Protein AF-A0A350C4X3-F1 (afdb_monomer_lite)

Structure (mmCIF, N/CA/C/O backbone):
data_AF-A0A350C4X3-F1
#
_entry.id   AF-A0A350C4X3-F1
#
loop_
_atom_site.group_PDB
_atom_site.id
_atom_site.type_symbol
_atom_site.label_atom_id
_atom_site.label_alt_id
_atom_site.label_comp_id
_atom_site.label_asym_id
_atom_site.label_entity_id
_atom_site.label_seq_id
_atom_site.pdbx_PDB_ins_code
_atom_site.Cartn_x
_atom_site.Cartn_y
_atom_site.Cartn_z
_atom_site.occupancy
_atom_site.B_iso_or_equiv
_atom_site.auth_seq_id
_atom_site.auth_comp_id
_atom_site.auth_asym_id
_atom_site.auth_atom_id
_atom_site.pdbx_PDB_model_num
ATOM 1 N N . PHE A 1 1 ? 18.314 23.267 -27.165 1.00 42.75 1 PHE A N 1
ATOM 2 C CA . PHE A 1 1 ? 18.113 21.829 -26.906 1.00 42.75 1 PHE A CA 1
ATOM 3 C C . PHE A 1 1 ? 16.961 21.677 -25.933 1.00 42.75 1 PHE A C 1
ATOM 5 O O . PHE A 1 1 ? 17.001 22.300 -24.881 1.00 42.75 1 PHE A O 1
ATOM 12 N N . GLY A 1 2 ? 15.919 20.939 -26.308 1.00 67.44 2 GLY A N 1
ATOM 13 C CA . GLY A 1 2 ? 14.749 20.688 -25.468 1.00 67.44 2 GLY A CA 1
ATOM 14 C C . GLY A 1 2 ? 14.419 19.203 -25.504 1.00 67.44 2 GLY A C 1
ATOM 15 O O . GLY A 1 2 ? 14.567 18.574 -26.550 1.00 67.44 2 GLY A O 1
ATOM 16 N N . LYS A 1 3 ? 14.026 18.638 -24.363 1.00 73.50 3 LYS A N 1
ATOM 17 C CA . LYS A 1 3 ? 13.498 17.273 -24.308 1.00 73.50 3 LYS A CA 1
ATOM 18 C C . LYS A 1 3 ? 12.045 17.312 -24.791 1.00 73.50 3 LYS A C 1
ATOM 20 O O . LYS A 1 3 ? 11.265 18.122 -24.292 1.00 73.50 3 LYS A O 1
ATOM 25 N N . LEU A 1 4 ? 11.699 16.480 -25.774 1.00 76.50 4 LEU A N 1
ATOM 26 C CA . LEU A 1 4 ? 10.313 16.265 -26.192 1.00 76.50 4 LEU A CA 1
ATOM 27 C C . LEU A 1 4 ? 9.717 15.183 -25.290 1.00 76.50 4 LEU A C 1
ATOM 29 O O . LEU A 1 4 ? 10.212 14.061 -25.273 1.00 76.50 4 LEU A O 1
ATOM 33 N N . PHE A 1 5 ? 8.673 15.525 -24.542 1.00 76.81 5 PHE A N 1
ATOM 34 C CA . PHE A 1 5 ? 7.927 14.562 -23.738 1.00 76.81 5 PHE A CA 1
ATOM 35 C C . PHE A 1 5 ? 6.653 14.192 -24.491 1.00 76.81 5 PHE A C 1
ATOM 37 O O . PHE A 1 5 ? 5.763 15.026 -24.658 1.00 76.81 5 PHE A O 1
ATOM 44 N N . GLU A 1 6 ? 6.576 12.953 -24.966 1.00 76.56 6 GLU A N 1
ATOM 45 C CA . GLU A 1 6 ? 5.412 12.431 -25.678 1.00 76.56 6 GLU A CA 1
ATOM 46 C C . GLU A 1 6 ? 4.623 11.496 -24.757 1.00 76.56 6 GLU A C 1
ATOM 48 O O . GLU A 1 6 ? 5.178 10.568 -24.170 1.00 76.56 6 GLU A O 1
ATOM 53 N N . LYS A 1 7 ? 3.313 11.731 -24.625 1.00 78.56 7 LYS A N 1
ATOM 54 C CA . 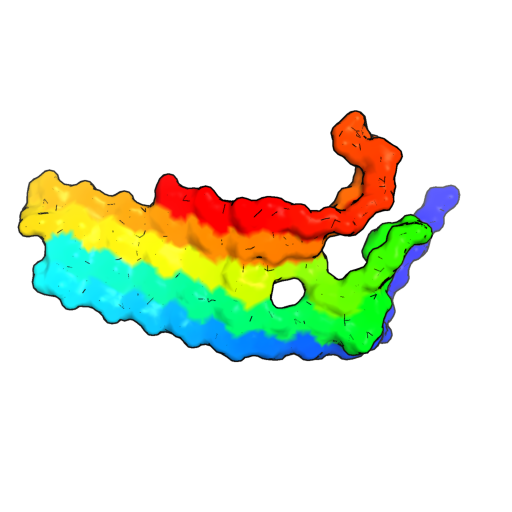LYS A 1 7 ? 2.406 10.818 -23.926 1.00 78.56 7 LYS A CA 1
ATOM 55 C C . LYS A 1 7 ? 1.688 9.968 -24.964 1.00 78.56 7 LYS A C 1
ATOM 57 O O . LYS A 1 7 ? 0.954 10.501 -25.791 1.00 78.56 7 LYS A O 1
ATOM 62 N N . ARG A 1 8 ? 1.882 8.653 -24.905 1.00 77.12 8 ARG A N 1
ATOM 63 C CA . ARG A 1 8 ? 1.245 7.690 -25.809 1.00 77.12 8 ARG A CA 1
ATOM 64 C C . ARG A 1 8 ? 0.361 6.750 -24.998 1.00 77.12 8 ARG A C 1
ATOM 66 O O . ARG A 1 8 ? 0.681 6.442 -23.852 1.00 77.12 8 ARG A O 1
ATOM 73 N N . ASN A 1 9 ? -0.751 6.315 -25.588 1.00 77.06 9 ASN A N 1
ATOM 74 C CA . ASN A 1 9 ? -1.469 5.157 -25.066 1.00 77.06 9 ASN A CA 1
ATOM 75 C C . ASN A 1 9 ? -0.632 3.933 -25.419 1.00 77.06 9 ASN A C 1
ATOM 77 O O . ASN A 1 9 ? -0.446 3.634 -26.598 1.00 77.06 9 ASN A O 1
ATOM 81 N N . ASP A 1 10 ? -0.074 3.313 -24.392 1.00 76.00 10 ASP A N 1
ATOM 82 C CA 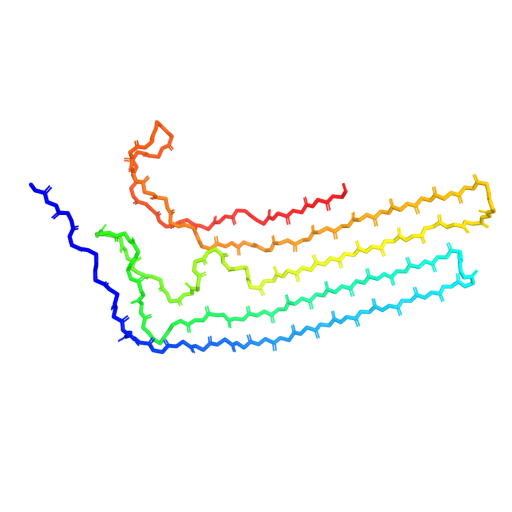. ASP A 1 10 ? 0.793 2.151 -24.511 1.00 76.00 10 ASP A CA 1
ATOM 83 C C . ASP A 1 10 ? 0.022 0.874 -24.119 1.00 76.00 10 ASP A C 1
ATOM 85 O O . ASP A 1 10 ? -1.211 0.848 -24.108 1.00 76.00 10 ASP A O 1
ATOM 89 N N . GLN A 1 11 ? 0.762 -0.190 -23.835 1.00 83.69 11 GLN A N 1
ATOM 90 C CA . GLN A 1 11 ? 0.319 -1.483 -23.331 1.00 83.69 11 GLN A CA 1
ATOM 91 C C . GLN A 1 11 ? -0.736 -1.451 -22.210 1.00 83.69 11 GLN A C 1
ATOM 93 O O . GLN A 1 11 ? -0.838 -0.512 -21.417 1.00 83.69 11 GLN A O 1
ATOM 98 N N . GLY A 1 12 ? -1.482 -2.554 -22.120 1.00 91.88 12 GLY A N 1
ATOM 99 C CA . GLY A 1 12 ? -2.444 -2.803 -21.056 1.00 91.88 12 GLY A CA 1
ATOM 100 C C . GLY A 1 12 ? -1.799 -3.128 -19.706 1.00 91.88 12 GLY A C 1
ATOM 101 O O . GLY A 1 12 ? -0.591 -3.360 -19.576 1.00 91.88 12 GLY A O 1
ATOM 102 N N . ALA A 1 13 ? -2.644 -3.141 -18.680 1.00 94.50 13 ALA A N 1
ATOM 103 C CA . ALA A 1 13 ? -2.296 -3.566 -17.336 1.00 94.50 13 ALA A CA 1
ATOM 104 C C . ALA A 1 13 ? -3.476 -4.279 -16.678 1.00 94.50 13 ALA A C 1
ATOM 106 O O . ALA A 1 13 ? -4.635 -3.931 -16.905 1.00 94.50 13 ALA A O 1
ATOM 107 N N . ASN A 1 14 ? -3.161 -5.240 -15.817 1.00 96.00 14 ASN A N 1
ATOM 108 C CA . ASN A 1 14 ? -4.115 -5.983 -15.015 1.00 96.00 14 ASN A CA 1
ATOM 109 C C . ASN A 1 14 ? -3.905 -5.647 -13.537 1.00 96.00 14 ASN A C 1
ATOM 111 O O . ASN A 1 14 ? -2.800 -5.782 -13.003 1.00 96.00 14 ASN A O 1
ATOM 115 N N . VAL A 1 15 ? -4.979 -5.212 -12.880 1.00 96.69 15 VAL A N 1
ATOM 116 C CA . VAL A 1 15 ? -5.009 -4.939 -11.442 1.00 96.69 15 VAL A CA 1
ATOM 117 C C . VAL A 1 15 ? -6.107 -5.786 -10.824 1.00 96.69 15 VAL A C 1
ATOM 119 O O . VAL A 1 15 ? -7.267 -5.688 -11.216 1.00 96.69 15 VAL A O 1
ATOM 122 N N . GLN A 1 16 ? -5.737 -6.633 -9.871 1.00 97.88 16 GLN A N 1
ATOM 123 C CA . GLN A 1 16 ? -6.660 -7.549 -9.211 1.00 97.88 16 GLN A CA 1
ATOM 124 C C . GLN A 1 16 ? -6.291 -7.709 -7.743 1.00 97.88 16 GLN A C 1
ATOM 126 O O . GLN A 1 16 ? -5.117 -7.656 -7.380 1.00 97.88 16 GLN A O 1
ATOM 131 N N . GLY A 1 17 ? -7.280 -7.929 -6.889 1.00 97.50 17 GLY A N 1
ATOM 132 C CA . GLY A 1 17 ? -7.040 -8.021 -5.461 1.00 97.50 17 GLY A CA 1
ATOM 133 C C . GLY A 1 17 ? -8.299 -8.291 -4.666 1.00 97.50 17 GLY A C 1
ATOM 134 O O . GLY A 1 17 ? -9.370 -8.567 -5.208 1.00 97.50 17 GLY A O 1
ATOM 135 N N . SER A 1 18 ? -8.153 -8.230 -3.354 1.00 98.44 18 SER A N 1
ATOM 136 C CA . SER A 1 18 ? -9.249 -8.352 -2.406 1.00 98.44 18 SER A CA 1
ATOM 137 C C . SER A 1 18 ? -8.983 -7.470 -1.199 1.00 98.44 18 SER A C 1
ATOM 139 O O . SER A 1 18 ? -7.841 -7.315 -0.762 1.00 98.44 18 SER A O 1
ATOM 141 N N . THR A 1 19 ? -10.063 -6.932 -0.647 1.00 98.44 19 THR A N 1
ATOM 142 C CA . THR A 1 19 ? -10.041 -6.105 0.554 1.00 98.44 19 THR A CA 1
ATOM 143 C C . THR A 1 19 ? -10.955 -6.733 1.592 1.00 98.44 19 THR A C 1
ATOM 145 O O . THR A 1 19 ? -12.071 -7.147 1.278 1.00 98.44 19 THR A O 1
ATOM 148 N N . ILE A 1 20 ? -10.466 -6.820 2.824 1.00 98.38 20 ILE A N 1
ATOM 149 C CA . ILE A 1 20 ? -11.234 -7.258 3.986 1.00 98.38 20 ILE A CA 1
ATOM 150 C C . ILE A 1 20 ? -11.304 -6.082 4.947 1.00 98.38 20 ILE A C 1
ATOM 152 O O . ILE A 1 20 ? -10.274 -5.537 5.339 1.00 98.38 20 ILE A O 1
ATOM 156 N N . GLU A 1 21 ? -12.519 -5.722 5.343 1.00 98.38 21 GLU A N 1
ATOM 157 C CA . GLU A 1 21 ? -12.787 -4.662 6.311 1.00 98.38 21 GLU A CA 1
ATOM 158 C C . GLU A 1 21 ? -13.572 -5.237 7.486 1.00 98.38 21 GLU A C 1
ATOM 160 O O . GLU A 1 21 ? -14.509 -6.020 7.311 1.00 98.38 21 GLU A O 1
ATOM 165 N N . LEU A 1 22 ? -13.182 -4.854 8.699 1.00 98.31 22 LEU A N 1
ATOM 166 C CA . LEU A 1 22 ? -13.820 -5.283 9.931 1.00 98.31 22 LEU A CA 1
ATOM 167 C C . LEU A 1 22 ? -14.069 -4.086 10.841 1.00 98.31 22 LEU A C 1
ATOM 169 O O . LEU A 1 22 ? -13.188 -3.269 11.108 1.00 98.31 22 LEU A O 1
ATOM 173 N N . ARG A 1 23 ? -15.291 -4.036 11.370 1.00 98.19 23 ARG A N 1
ATOM 174 C CA . ARG A 1 23 ? -15.709 -3.072 12.379 1.00 98.19 23 ARG A CA 1
ATOM 175 C C . ARG A 1 23 ? -16.382 -3.792 13.533 1.00 98.19 23 ARG A C 1
ATOM 177 O O . ARG A 1 23 ? -17.359 -4.510 13.335 1.00 98.19 23 ARG A O 1
ATOM 184 N N . ALA A 1 24 ? -15.887 -3.559 14.739 1.00 97.88 24 ALA A N 1
ATOM 185 C CA . ALA A 1 24 ? -16.454 -4.093 15.967 1.00 97.88 24 ALA A CA 1
ATO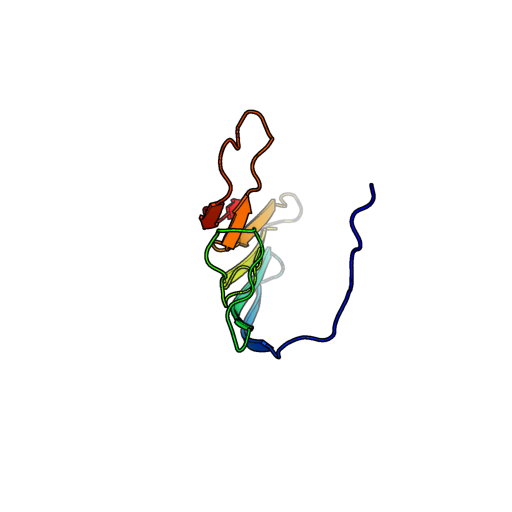M 186 C C . ALA A 1 24 ? -16.637 -2.971 16.991 1.00 97.88 24 ALA A C 1
ATOM 188 O O . ALA A 1 24 ? -15.770 -2.116 17.157 1.00 97.88 24 ALA A O 1
ATOM 189 N N . ASN A 1 25 ? -17.766 -2.982 17.696 1.00 97.62 25 ASN A N 1
ATOM 190 C CA . ASN A 1 25 ? -18.035 -2.072 18.804 1.00 97.62 25 ASN A CA 1
ATOM 191 C C . ASN A 1 25 ? -18.565 -2.876 19.991 1.00 97.62 25 ASN A C 1
ATOM 193 O O . ASN A 1 25 ? -19.531 -3.625 19.853 1.00 97.62 25 ASN A O 1
ATOM 197 N N . TYR A 1 26 ? -17.936 -2.713 21.150 1.00 96.06 26 TYR A N 1
ATOM 198 C CA . TYR A 1 26 ? -18.347 -3.344 22.395 1.00 96.06 26 TYR A CA 1
ATOM 199 C C . TYR A 1 26 ? -18.751 -2.281 23.413 1.00 96.06 26 TYR A C 1
ATOM 201 O O . TYR A 1 26 ? -17.912 -1.513 23.894 1.00 96.06 26 TYR A O 1
ATOM 209 N N . ASP A 1 27 ? -20.051 -2.243 23.728 1.00 93.81 27 ASP A N 1
ATOM 210 C CA . ASP A 1 27 ? -20.664 -1.384 24.755 1.00 93.81 27 ASP A CA 1
ATOM 211 C C . ASP A 1 27 ? -20.278 0.105 24.637 1.00 93.81 27 ASP A C 1
ATOM 213 O O . ASP A 1 27 ? -20.225 0.835 25.624 1.00 93.81 27 ASP A O 1
ATOM 217 N N . ARG A 1 28 ? -19.917 0.561 23.424 1.00 90.38 28 ARG A N 1
ATOM 218 C CA . ARG A 1 28 ? -19.334 1.891 23.151 1.00 90.38 28 ARG A CA 1
ATOM 219 C C . ARG A 1 28 ? -18.057 2.213 23.945 1.00 90.38 28 ARG A C 1
ATOM 221 O O . ARG A 1 28 ? -17.568 3.338 23.881 1.00 90.38 28 ARG A O 1
ATOM 228 N N . LYS A 1 29 ? -17.503 1.236 24.662 1.00 95.38 29 LYS A N 1
ATOM 229 C CA . LYS A 1 29 ? -16.257 1.345 25.425 1.00 95.38 29 LYS A CA 1
ATOM 230 C C . LYS A 1 29 ? -15.055 0.966 24.584 1.00 95.38 29 LYS A C 1
ATOM 232 O O . LYS A 1 29 ? -13.981 1.508 24.798 1.00 95.38 29 LYS A O 1
ATOM 237 N N . ILE A 1 30 ? -15.222 0.038 23.649 1.00 96.94 30 ILE A N 1
ATOM 238 C CA . ILE A 1 30 ? -14.156 -0.407 22.753 1.00 96.94 30 ILE A CA 1
ATOM 239 C C . ILE A 1 30 ? -14.698 -0.370 21.335 1.00 96.94 30 ILE A C 1
ATOM 241 O O . ILE A 1 30 ? -15.770 -0.914 21.073 1.00 96.94 30 ILE A O 1
ATOM 245 N N . GLN A 1 31 ? -13.969 0.262 20.426 1.00 97.88 31 GLN A N 1
ATOM 246 C CA . GLN A 1 31 ? -14.285 0.248 19.006 1.00 97.88 31 GLN A CA 1
ATOM 247 C C . GLN A 1 31 ? -13.024 -0.058 18.218 1.00 97.88 31 GLN A C 1
ATOM 249 O O . GLN A 1 31 ? -12.011 0.608 18.402 1.00 97.88 31 GLN A O 1
ATOM 254 N N . LEU A 1 32 ? -13.106 -1.076 17.372 1.00 98.12 32 LEU A N 1
ATOM 255 C CA . LEU A 1 32 ? -12.054 -1.482 16.457 1.00 98.12 32 LEU A CA 1
ATOM 256 C C . LEU A 1 32 ? -12.562 -1.290 15.031 1.00 98.12 32 LEU A C 1
ATOM 258 O O . LEU A 1 32 ? -13.624 -1.803 14.676 1.00 98.12 32 LEU A O 1
ATOM 262 N N . GLU A 1 33 ? -11.789 -0.581 14.226 1.00 98.38 33 GLU A N 1
ATOM 263 C CA . GLU A 1 33 ? -11.976 -0.453 12.784 1.00 98.38 33 GLU A CA 1
ATOM 264 C C . GLU A 1 33 ? -10.673 -0.847 12.112 1.00 98.38 33 GLU A C 1
ATOM 266 O O . GLU A 1 33 ? -9.621 -0.329 12.461 1.00 98.38 33 GLU A O 1
ATOM 271 N N . THR A 1 34 ? -10.707 -1.795 11.188 1.00 98.31 34 THR A N 1
ATOM 272 C CA . THR A 1 34 ? -9.500 -2.256 10.509 1.00 98.31 34 THR A CA 1
ATOM 273 C C . THR A 1 34 ? -9.816 -2.673 9.087 1.00 98.31 34 THR A C 1
ATOM 275 O O . THR A 1 34 ? -10.907 -3.167 8.801 1.00 98.31 34 THR A O 1
ATOM 278 N N . GLY A 1 35 ? -8.859 -2.455 8.196 1.00 98.56 35 GLY A N 1
ATOM 279 C CA . GLY A 1 35 ? -8.945 -2.848 6.801 1.00 98.56 35 GLY A CA 1
ATOM 280 C C . GLY A 1 35 ? -7.602 -3.368 6.318 1.00 98.56 35 GLY A C 1
ATOM 281 O O . GLY A 1 35 ? -6.558 -2.824 6.676 1.00 98.56 35 GLY A O 1
ATOM 282 N N . LEU A 1 36 ? -7.631 -4.412 5.497 1.00 98.44 36 LEU A N 1
ATOM 283 C CA . LEU A 1 36 ? -6.462 -4.975 4.835 1.00 98.44 36 LEU A CA 1
ATOM 284 C C . LEU A 1 36 ? -6.788 -5.207 3.364 1.00 98.44 36 LEU A C 1
ATOM 286 O O . LEU A 1 36 ? -7.770 -5.870 3.036 1.00 98.44 36 LEU A O 1
ATOM 290 N N . THR A 1 37 ? -5.936 -4.697 2.486 1.00 98.62 37 THR A N 1
ATOM 291 C CA . THR A 1 37 ? -6.000 -4.939 1.047 1.00 98.62 37 THR A CA 1
ATOM 292 C C . THR A 1 37 ? -4.778 -5.719 0.603 1.00 98.62 37 THR A C 1
ATOM 294 O O . THR A 1 37 ? -3.649 -5.383 0.963 1.00 98.62 37 THR A O 1
ATOM 297 N N . ILE A 1 38 ? -5.016 -6.748 -0.206 1.00 98.31 38 ILE A N 1
ATOM 298 C CA . ILE A 1 38 ? -3.990 -7.490 -0.933 1.00 98.31 38 ILE A CA 1
ATOM 299 C C . ILE A 1 38 ? -4.308 -7.342 -2.419 1.00 98.31 38 ILE A C 1
ATOM 301 O O . ILE A 1 38 ? -5.377 -7.749 -2.873 1.00 98.31 38 ILE A O 1
ATOM 305 N N . GLN A 1 39 ? -3.391 -6.750 -3.174 1.00 97.75 39 GLN A N 1
ATOM 306 C CA . GLN A 1 39 ? -3.556 -6.416 -4.584 1.00 97.75 39 GLN A CA 1
ATOM 307 C C . GLN A 1 39 ? -2.300 -6.790 -5.376 1.00 97.75 39 GLN A C 1
ATOM 309 O O . GLN A 1 39 ? -1.181 -6.704 -4.885 1.00 97.75 39 GLN A O 1
ATOM 314 N N . SER A 1 40 ? -2.487 -7.185 -6.630 1.00 96.69 40 SER A N 1
ATOM 315 C CA . SER A 1 40 ? -1.437 -7.327 -7.632 1.00 96.69 40 SER A CA 1
ATOM 316 C C . SER A 1 40 ? -1.737 -6.370 -8.781 1.00 96.69 40 SER A C 1
ATOM 318 O O . SER A 1 40 ? -2.845 -6.383 -9.318 1.00 96.69 40 SER A O 1
ATOM 320 N N . SER A 1 41 ? -0.761 -5.532 -9.135 1.00 96.38 41 SER A N 1
ATOM 321 C CA . SER A 1 41 ? -0.881 -4.525 -10.197 1.00 96.38 41 SER A CA 1
ATOM 322 C C . SER A 1 41 ? 0.270 -4.695 -11.179 1.00 96.38 41 SER A C 1
ATOM 324 O O . SER A 1 41 ? 1.425 -4.464 -10.812 1.00 96.38 41 SER A O 1
ATOM 326 N N . ARG A 1 42 ? -0.026 -5.135 -12.406 1.00 96.38 42 ARG A N 1
ATOM 327 C CA . ARG A 1 42 ? 1.000 -5.562 -13.360 1.00 96.38 42 ARG A CA 1
ATOM 328 C C . ARG A 1 42 ? 0.689 -5.150 -14.797 1.00 96.38 42 ARG A C 1
ATOM 330 O O . ARG A 1 42 ? -0.410 -5.383 -15.286 1.00 96.38 42 ARG A O 1
ATOM 337 N N . PHE A 1 43 ? 1.688 -4.617 -15.491 1.00 95.62 43 PHE A N 1
ATOM 338 C CA . PHE A 1 43 ? 1.666 -4.367 -16.932 1.00 95.62 43 PHE A CA 1
ATOM 339 C C . PHE A 1 43 ? 1.809 -5.661 -17.745 1.00 95.62 43 PHE A C 1
ATOM 341 O O . PHE A 1 43 ? 2.458 -6.635 -17.327 1.00 95.62 43 PHE A O 1
ATOM 348 N N . ASP A 1 44 ? 1.226 -5.679 -18.941 1.00 94.38 44 ASP A N 1
ATOM 349 C CA . ASP A 1 44 ? 1.295 -6.841 -19.831 1.00 94.38 44 ASP A CA 1
ATOM 350 C C . ASP A 1 44 ? 2.741 -7.145 -20.266 1.00 94.38 44 ASP A C 1
ATOM 352 O O . ASP A 1 44 ? 3.144 -8.309 -20.275 1.00 94.38 44 ASP A O 1
ATOM 356 N N . ASN A 1 45 ? 3.563 -6.116 -20.486 1.00 93.62 45 ASN A N 1
ATOM 357 C CA . ASN A 1 45 ? 5.002 -6.205 -20.744 1.00 93.62 45 ASN A CA 1
ATOM 358 C C . ASN A 1 45 ? 5.803 -5.361 -19.735 1.00 93.62 45 ASN A C 1
ATOM 360 O O . ASN A 1 45 ? 5.252 -4.679 -18.873 1.00 93.62 45 ASN A O 1
ATOM 364 N N . LYS A 1 46 ? 7.138 -5.459 -19.785 1.00 93.31 46 LYS A N 1
ATOM 365 C CA . LYS A 1 46 ? 8.023 -4.651 -18.931 1.00 93.31 46 LYS A CA 1
ATOM 366 C C . LYS A 1 46 ? 7.938 -3.181 -19.347 1.00 93.31 46 LYS A C 1
ATOM 368 O O . LYS A 1 46 ? 8.032 -2.876 -20.533 1.00 93.31 46 LYS A O 1
ATOM 373 N N . VAL A 1 47 ? 7.803 -2.289 -18.370 1.00 92.00 47 VAL A N 1
ATOM 374 C CA . VAL A 1 47 ? 7.895 -0.838 -18.553 1.00 92.00 47 VAL A CA 1
ATOM 375 C C . VAL A 1 47 ? 9.274 -0.387 -18.093 1.00 92.00 47 VAL A C 1
ATOM 377 O O . VAL A 1 47 ? 9.684 -0.659 -16.962 1.00 92.00 47 VAL A O 1
ATOM 380 N N . GLN A 1 48 ? 10.000 0.291 -18.976 1.00 91.62 48 GLN A N 1
ATOM 381 C CA . GLN A 1 48 ? 11.292 0.882 -18.655 1.00 91.62 48 GLN A CA 1
ATOM 382 C C . GLN A 1 48 ? 11.087 2.292 -18.095 1.00 91.62 48 GLN A C 1
ATOM 384 O O . GLN A 1 48 ? 10.480 3.140 -18.745 1.00 91.62 48 GLN A O 1
ATOM 389 N N . TYR A 1 49 ? 11.573 2.524 -16.874 1.00 88.88 49 TYR A N 1
ATOM 390 C CA . TYR A 1 49 ? 11.463 3.818 -16.188 1.00 88.88 49 TYR A CA 1
ATOM 391 C C . TYR A 1 49 ? 12.772 4.608 -16.181 1.00 88.88 49 TYR A C 1
ATOM 393 O O . TYR A 1 49 ? 12.728 5.830 -16.056 1.00 88.88 49 TYR A O 1
ATOM 401 N N . ILE A 1 50 ? 13.911 3.921 -16.299 1.00 90.56 50 ILE A N 1
ATOM 402 C CA . ILE A 1 50 ? 15.240 4.523 -16.364 1.00 90.56 50 ILE A CA 1
ATOM 403 C C . ILE A 1 50 ? 15.975 3.923 -17.564 1.00 90.56 50 ILE A C 1
ATOM 405 O O . ILE A 1 50 ? 15.902 2.709 -17.790 1.00 90.56 50 ILE A O 1
ATOM 409 N N . ASP A 1 51 ? 16.641 4.772 -18.345 1.00 85.88 51 ASP A N 1
ATOM 410 C CA . ASP A 1 51 ? 17.460 4.332 -19.474 1.00 85.88 51 ASP A CA 1
ATOM 411 C C . ASP A 1 51 ? 18.544 3.365 -18.972 1.00 85.88 51 ASP A C 1
ATOM 413 O O . ASP A 1 51 ? 19.058 3.515 -17.869 1.00 85.88 51 ASP A O 1
ATOM 417 N N . GLU A 1 52 ? 18.845 2.330 -19.758 1.00 87.38 52 GLU A N 1
ATOM 418 C CA . GLU A 1 52 ? 19.847 1.289 -19.444 1.00 87.38 52 GLU A CA 1
ATOM 419 C C . GLU A 1 52 ? 19.566 0.406 -18.206 1.00 87.38 52 GLU A C 1
ATOM 421 O O . GLU A 1 52 ? 20.261 -0.588 -18.000 1.00 87.38 52 GLU A O 1
ATOM 426 N N . VAL A 1 53 ? 18.503 0.673 -17.438 1.00 90.38 53 VAL A N 1
ATOM 427 C CA . VAL A 1 53 ? 18.027 -0.199 -16.350 1.00 90.38 53 VAL A CA 1
ATOM 428 C C . VAL A 1 53 ? 16.893 -1.098 -16.844 1.00 90.38 53 VAL A C 1
ATOM 430 O O . VAL A 1 53 ? 15.998 -0.665 -17.575 1.00 90.38 53 VAL A O 1
ATOM 433 N N . GLU A 1 54 ? 16.908 -2.369 -16.434 1.00 92.12 54 GLU A N 1
ATOM 434 C CA . GLU A 1 54 ? 15.872 -3.331 -16.808 1.00 92.12 54 GLU A CA 1
ATOM 435 C C . GLU A 1 54 ? 14.481 -2.878 -16.334 1.00 92.12 54 GLU A C 1
ATOM 437 O O . GLU A 1 54 ? 14.267 -2.538 -15.171 1.00 92.12 54 GLU A O 1
ATOM 442 N N . GLY A 1 55 ? 13.512 -2.890 -17.252 1.00 92.62 55 GLY A N 1
ATOM 443 C CA . GLY A 1 55 ? 12.135 -2.520 -16.947 1.00 92.62 55 GLY A CA 1
ATOM 444 C C . GLY A 1 55 ? 11.423 -3.517 -16.029 1.00 92.62 55 GLY A C 1
ATOM 445 O O . GLY A 1 55 ? 11.718 -4.714 -16.007 1.00 92.62 55 GLY A O 1
ATOM 446 N N . VAL A 1 56 ? 10.403 -3.033 -15.325 1.00 95.06 56 VAL A N 1
ATOM 447 C CA . VAL A 1 56 ? 9.591 -3.830 -14.396 1.00 95.06 56 VAL A CA 1
ATOM 448 C C . VAL A 1 56 ? 8.169 -3.987 -14.914 1.00 95.06 56 VAL A C 1
ATOM 450 O O . VAL A 1 56 ? 7.654 -3.136 -15.635 1.00 95.06 56 VAL A O 1
ATOM 453 N N . ARG A 1 57 ? 7.528 -5.108 -14.573 1.00 95.31 57 ARG A N 1
ATOM 454 C CA . ARG A 1 57 ? 6.104 -5.316 -14.881 1.00 95.31 57 ARG A CA 1
ATOM 455 C C . ARG A 1 57 ? 5.197 -4.852 -13.753 1.00 95.31 57 ARG A C 1
ATOM 457 O O . ARG A 1 57 ? 4.062 -4.478 -14.020 1.00 95.31 57 ARG A O 1
ATOM 464 N N . ASP A 1 58 ? 5.656 -4.932 -12.511 1.00 95.69 58 ASP A N 1
ATOM 465 C CA . ASP A 1 58 ? 4.854 -4.504 -11.371 1.00 95.69 58 ASP A CA 1
ATOM 466 C C . ASP A 1 58 ? 4.827 -2.973 -11.297 1.00 95.69 58 ASP A C 1
ATOM 468 O O . ASP A 1 58 ? 5.765 -2.289 -11.719 1.00 95.69 58 ASP A O 1
ATOM 472 N N . PHE A 1 59 ? 3.728 -2.427 -10.788 1.00 95.31 59 PHE A N 1
ATOM 473 C CA . PHE A 1 59 ? 3.566 -0.983 -10.694 1.00 95.31 59 PHE A CA 1
ATOM 474 C C . PHE A 1 59 ? 4.571 -0.396 -9.701 1.00 95.31 59 PHE A C 1
ATOM 476 O O . PHE A 1 59 ? 4.677 -0.833 -8.553 1.00 95.31 59 PHE A O 1
ATOM 483 N N . ILE A 1 60 ? 5.283 0.645 -10.128 1.00 95.88 60 ILE A N 1
ATOM 484 C CA . ILE A 1 60 ? 6.165 1.392 -9.233 1.00 95.88 60 ILE A CA 1
ATOM 485 C C . ILE A 1 60 ? 5.347 2.137 -8.172 1.00 95.88 60 ILE A C 1
ATOM 487 O O . ILE A 1 60 ? 4.213 2.556 -8.417 1.00 95.88 60 ILE A O 1
ATOM 491 N N . LYS A 1 61 ? 5.933 2.320 -6.985 1.00 95.31 61 LYS A N 1
ATOM 492 C CA . LYS A 1 61 ? 5.356 3.066 -5.853 1.00 95.31 61 LYS A CA 1
ATOM 493 C C . LYS A 1 61 ? 3.943 2.600 -5.466 1.00 95.31 61 LYS A C 1
ATOM 495 O O . LYS A 1 61 ? 3.146 3.391 -4.973 1.00 95.31 61 LYS A O 1
ATOM 500 N N . THR A 1 62 ? 3.639 1.325 -5.711 1.00 96.44 62 THR A N 1
ATOM 501 C CA . THR A 1 62 ? 2.348 0.703 -5.404 1.00 96.44 62 THR A CA 1
ATOM 502 C C . THR A 1 62 ? 2.596 -0.550 -4.564 1.00 96.44 62 THR A C 1
ATOM 504 O O . THR A 1 62 ? 3.250 -1.474 -5.049 1.00 96.44 62 THR A O 1
ATOM 507 N N . PRO A 1 63 ? 2.138 -0.599 -3.302 1.00 97.12 63 PRO A N 1
ATOM 508 C CA . PRO A 1 63 ? 2.335 -1.761 -2.449 1.00 97.12 63 PRO A CA 1
ATOM 509 C C . PRO A 1 63 ? 1.332 -2.858 -2.816 1.00 97.12 63 PRO A C 1
ATOM 511 O O . PRO A 1 63 ? 0.165 -2.584 -3.091 1.00 97.12 63 PRO A O 1
ATOM 514 N N . ASN A 1 64 ? 1.761 -4.116 -2.745 1.00 97.50 64 ASN A N 1
ATOM 515 C CA . ASN A 1 64 ? 0.847 -5.248 -2.935 1.00 97.50 64 ASN A CA 1
ATOM 516 C C . ASN A 1 64 ? -0.008 -5.533 -1.692 1.00 97.50 64 ASN A C 1
ATOM 518 O O . ASN A 1 64 ? -1.013 -6.231 -1.781 1.00 97.50 64 ASN A O 1
ATOM 522 N N . VAL A 1 65 ? 0.399 -5.033 -0.522 1.00 98.00 65 VAL A N 1
ATOM 523 C CA . VAL A 1 65 ? -0.315 -5.222 0.744 1.00 98.00 65 VAL A CA 1
ATOM 524 C C . VAL A 1 65 ? -0.314 -3.909 1.504 1.00 98.00 65 VAL A C 1
ATOM 526 O O . VAL A 1 65 ? 0.745 -3.321 1.709 1.00 98.00 65 VAL A O 1
ATOM 529 N N . TYR A 1 66 ? -1.481 -3.451 1.929 1.00 98.06 66 TYR A N 1
ATOM 530 C CA . TYR A 1 66 ? -1.607 -2.263 2.765 1.00 98.06 66 TYR A CA 1
ATOM 531 C C . TYR A 1 66 ? -2.862 -2.348 3.622 1.00 98.06 66 TYR A C 1
ATOM 533 O O . TYR A 1 66 ? -3.831 -3.023 3.270 1.00 98.06 66 TYR A O 1
ATOM 541 N N . GLY A 1 67 ? -2.848 -1.675 4.762 1.00 98.25 67 GLY A N 1
ATOM 542 C CA . GLY A 1 67 ? -3.957 -1.729 5.693 1.00 98.25 67 GLY A CA 1
ATOM 543 C C . GLY A 1 67 ? -3.829 -0.741 6.834 1.00 98.25 67 GLY A C 1
ATOM 544 O O . GLY A 1 67 ? -2.831 -0.033 6.976 1.00 98.25 67 GLY A O 1
ATOM 545 N N . PHE A 1 68 ? -4.868 -0.709 7.651 1.00 98.44 68 PHE A N 1
ATOM 546 C CA . PHE A 1 68 ? -4.944 0.155 8.814 1.00 98.44 68 PHE A CA 1
ATOM 547 C C . PHE A 1 68 ? -5.694 -0.530 9.955 1.00 98.44 68 PHE A C 1
ATOM 549 O O . PHE A 1 68 ? -6.489 -1.451 9.742 1.00 98.44 68 PHE A O 1
ATOM 556 N N . ALA A 1 69 ? -5.475 -0.046 11.171 1.00 98.19 69 ALA A N 1
ATOM 557 C CA . ALA A 1 69 ? -6.305 -0.342 12.324 1.00 98.19 69 ALA A CA 1
ATOM 558 C C . ALA A 1 69 ? -6.477 0.915 13.184 1.00 98.19 69 ALA A C 1
ATOM 560 O O . ALA A 1 69 ? -5.536 1.662 13.413 1.00 98.19 69 ALA A O 1
ATOM 561 N N . ASN A 1 70 ? -7.684 1.140 13.679 1.00 98.19 70 ASN A N 1
ATOM 562 C CA . ASN A 1 70 ? -8.015 2.163 14.654 1.00 98.19 70 ASN A CA 1
ATOM 563 C C . ASN A 1 70 ? -8.680 1.477 15.844 1.00 98.19 70 ASN A C 1
ATOM 565 O O . ASN A 1 70 ? -9.694 0.793 15.691 1.00 98.19 70 ASN A O 1
ATOM 569 N N . LEU A 1 71 ? -8.103 1.666 17.026 1.00 97.88 71 LEU A N 1
ATOM 570 C CA . LEU A 1 71 ? -8.657 1.205 18.286 1.00 97.88 71 LEU A CA 1
ATOM 571 C C . LEU A 1 71 ? -9.010 2.415 19.145 1.00 97.88 71 LEU A C 1
ATOM 573 O O . LEU A 1 71 ? -8.141 3.158 19.593 1.00 97.88 71 LEU A O 1
ATOM 577 N N . SER A 1 72 ? -10.294 2.573 19.431 1.00 97.56 72 SER A N 1
ATOM 578 C CA . SER A 1 72 ? -10.796 3.551 20.391 1.00 97.56 72 SER A CA 1
ATOM 579 C C . SER A 1 72 ? -11.161 2.860 21.701 1.00 97.56 72 SER A C 1
ATOM 581 O O . SER A 1 72 ? -11.947 1.911 21.711 1.00 97.56 72 SER A O 1
ATOM 583 N N . PHE A 1 73 ? -10.622 3.359 22.813 1.00 97.00 73 PHE A N 1
ATOM 584 C CA . PHE A 1 73 ? -10.826 2.828 24.157 1.00 97.00 73 PHE A CA 1
ATOM 585 C C . PHE A 1 73 ? -11.362 3.918 25.095 1.00 97.00 73 PHE A C 1
ATOM 587 O O . PHE A 1 73 ? -10.682 4.888 25.416 1.00 97.00 73 PHE A O 1
ATOM 594 N N . ASN A 1 74 ? -12.602 3.746 25.544 1.00 96.38 74 ASN A N 1
ATOM 595 C CA . ASN A 1 74 ? -13.382 4.683 26.350 1.00 96.38 74 ASN A CA 1
ATOM 596 C C . ASN A 1 74 ? -14.044 3.941 27.527 1.00 96.38 74 ASN A C 1
ATOM 598 O O . ASN A 1 74 ? -15.264 3.768 27.549 1.00 96.38 74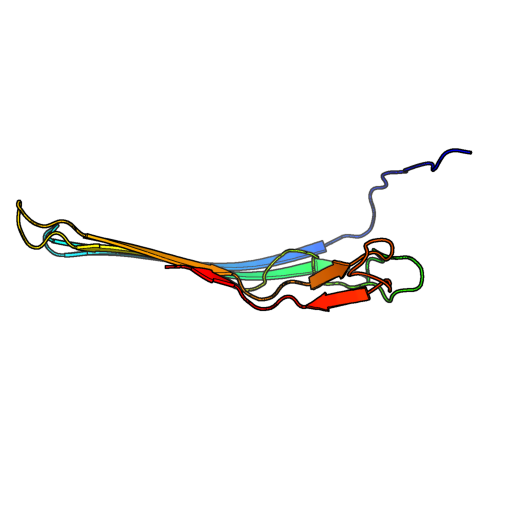 ASN A O 1
ATOM 602 N N . PRO A 1 75 ? -13.279 3.445 28.514 1.00 92.44 75 PRO A N 1
ATOM 603 C CA . PRO A 1 75 ? -13.822 2.599 29.580 1.00 92.44 75 PRO A CA 1
ATOM 604 C C . PRO A 1 75 ? -14.836 3.331 30.472 1.00 92.44 75 PRO A C 1
ATOM 606 O O . PRO A 1 75 ? -15.707 2.700 31.074 1.00 92.44 75 PRO A O 1
ATOM 609 N N . ASN A 1 76 ? -14.729 4.659 30.574 1.00 93.12 76 ASN A N 1
ATOM 610 C CA . ASN A 1 76 ? -15.647 5.524 31.306 1.00 93.12 76 ASN A CA 1
ATOM 611 C C . ASN A 1 76 ? -15.626 6.951 30.722 1.00 93.12 76 ASN A C 1
ATOM 613 O O . ASN A 1 76 ? -14.844 7.260 29.833 1.00 93.12 76 ASN A O 1
ATOM 617 N N . LYS A 1 77 ? -16.460 7.851 31.257 1.00 91.44 77 LYS A N 1
ATOM 618 C CA . LYS A 1 77 ? -16.578 9.242 30.771 1.00 91.44 77 LYS A CA 1
ATOM 619 C C . LYS A 1 77 ? -15.351 10.132 31.036 1.00 91.44 77 LYS A C 1
ATOM 621 O O . LYS A 1 77 ? -15.351 11.278 30.609 1.00 91.44 77 LYS A O 1
ATOM 626 N N . ARG A 1 78 ? -14.362 9.660 31.800 1.00 94.44 78 ARG A N 1
ATOM 627 C CA . ARG A 1 78 ? -13.187 10.439 32.227 1.00 94.44 78 ARG A CA 1
ATOM 628 C C . ARG A 1 78 ? -11.904 10.045 31.497 1.00 94.44 78 ARG A C 1
ATOM 630 O O . ARG A 1 78 ? -10.953 10.814 31.540 1.00 94.44 78 ARG A O 1
ATOM 637 N N . LEU A 1 79 ? -11.867 8.872 30.863 1.00 94.38 79 LEU A N 1
ATOM 638 C CA . LEU A 1 79 ? -10.708 8.375 30.130 1.00 94.38 79 LEU A CA 1
ATOM 639 C C . LEU A 1 79 ? -11.104 8.024 28.698 1.00 94.38 79 LEU A C 1
ATOM 641 O O . LEU A 1 79 ? -12.023 7.234 28.482 1.00 94.38 79 LEU A O 1
ATOM 645 N N . SER A 1 80 ? -10.360 8.579 27.749 1.00 95.38 80 SER A N 1
ATOM 646 C CA . SER A 1 80 ? -10.453 8.274 26.327 1.00 95.38 80 SER A CA 1
ATOM 647 C C . SER A 1 80 ? -9.044 8.091 25.780 1.00 95.38 80 SER A C 1
ATOM 649 O O . SER A 1 80 ? -8.154 8.883 26.092 1.00 95.38 80 SER A O 1
ATOM 651 N N . ALA A 1 81 ? -8.841 7.039 24.999 1.00 96.94 81 ALA A N 1
ATOM 652 C CA . ALA A 1 81 ? -7.608 6.773 24.281 1.00 96.94 81 ALA A CA 1
ATOM 653 C C . ALA A 1 81 ? -7.936 6.316 22.858 1.00 96.94 81 ALA A C 1
ATOM 655 O O . ALA A 1 81 ? -8.935 5.628 22.625 1.00 96.94 81 ALA A O 1
ATOM 656 N N . ASN A 1 82 ? -7.083 6.690 21.912 1.00 96.81 82 ASN A N 1
ATOM 657 C CA . ASN A 1 82 ? -7.163 6.245 20.532 1.00 96.81 82 ASN A CA 1
ATOM 658 C C . ASN A 1 82 ? -5.772 5.800 20.078 1.00 96.81 82 ASN A C 1
ATOM 660 O O . ASN A 1 82 ? -4.785 6.471 20.371 1.00 96.81 82 ASN A O 1
ATOM 664 N N . ILE A 1 83 ? -5.717 4.660 19.402 1.00 97.50 83 ILE A N 1
ATOM 665 C CA . ILE A 1 83 ? -4.511 4.118 18.786 1.00 97.50 83 ILE A CA 1
ATOM 666 C C . ILE A 1 83 ? -4.815 3.976 17.303 1.00 97.50 83 ILE A C 1
ATOM 668 O O . ILE A 1 83 ? -5.807 3.340 16.938 1.00 97.50 83 ILE A O 1
ATOM 672 N N . ASN A 1 84 ? -3.967 4.559 16.465 1.00 98.06 84 ASN A N 1
ATOM 673 C CA . ASN A 1 84 ? -4.001 4.362 15.025 1.00 98.06 84 ASN A CA 1
ATOM 674 C C . ASN A 1 84 ? -2.835 3.463 14.651 1.00 98.06 84 ASN A C 1
ATOM 676 O O . ASN A 1 84 ? -1.816 3.460 15.318 1.00 98.06 84 ASN A O 1
ATOM 680 N N . TYR A 1 85 ? -3.001 2.662 13.617 1.00 98.06 85 TYR A N 1
ATOM 681 C CA . TYR A 1 85 ? -1.933 1.863 13.058 1.00 98.06 85 TYR A CA 1
ATOM 682 C C . TYR A 1 85 ? -2.088 1.844 11.553 1.00 98.06 85 TYR A C 1
ATOM 684 O O . TYR A 1 85 ? -3.185 1.606 11.043 1.00 98.06 85 TYR A O 1
ATOM 692 N N . ILE A 1 86 ? -0.995 2.079 10.845 1.00 98.19 86 ILE A N 1
ATOM 693 C CA . ILE A 1 86 ? -0.946 2.025 9.388 1.00 98.19 86 ILE A CA 1
ATOM 694 C C . ILE A 1 86 ? 0.157 1.052 9.002 1.00 98.19 86 ILE A C 1
ATOM 696 O O . ILE A 1 86 ? 1.234 1.062 9.597 1.00 98.19 86 ILE A O 1
ATOM 700 N N . TYR A 1 87 ? -0.110 0.219 8.000 1.00 98.25 87 TYR A N 1
ATOM 701 C CA . TYR A 1 87 ? 0.873 -0.669 7.398 1.00 98.25 87 TYR A CA 1
ATOM 702 C C . TYR A 1 87 ? 0.854 -0.522 5.878 1.00 98.25 87 TYR A C 1
ATOM 704 O O . TYR A 1 87 ? -0.189 -0.660 5.237 1.00 98.25 87 TYR A O 1
ATOM 712 N N . THR A 1 88 ? 2.034 -0.319 5.306 1.00 98.00 88 THR A N 1
ATOM 713 C CA . THR A 1 88 ? 2.271 -0.250 3.868 1.00 98.00 88 THR A CA 1
ATOM 714 C C . THR A 1 88 ? 3.394 -1.217 3.524 1.00 98.00 88 THR A C 1
ATOM 716 O O . THR A 1 88 ? 4.508 -1.101 4.034 1.00 98.00 88 THR A O 1
ATOM 719 N N . GLY A 1 89 ? 3.116 -2.185 2.657 1.00 97.69 89 GLY A N 1
ATOM 720 C CA . GLY A 1 89 ? 4.109 -3.143 2.191 1.00 97.69 89 GLY A CA 1
ATOM 721 C C . GLY A 1 89 ? 5.216 -2.498 1.354 1.00 97.69 89 GLY A C 1
ATOM 722 O O . GLY A 1 89 ? 5.165 -1.325 0.986 1.00 97.69 89 GLY A O 1
ATOM 723 N N . SER A 1 90 ? 6.224 -3.298 1.026 1.00 97.44 90 SER A N 1
ATOM 724 C CA . SER A 1 90 ? 7.303 -2.895 0.128 1.00 97.44 90 SER A CA 1
ATOM 725 C C . SER A 1 90 ? 6.795 -2.470 -1.250 1.00 97.44 90 SER A C 1
ATOM 727 O O . SER A 1 90 ? 5.806 -3.001 -1.760 1.00 97.44 90 SER A O 1
ATOM 729 N N . MET A 1 91 ? 7.513 -1.537 -1.871 1.00 97.06 91 MET A N 1
ATOM 730 C CA . MET A 1 91 ? 7.204 -0.999 -3.194 1.00 97.06 91 MET A CA 1
ATOM 731 C C . MET A 1 91 ? 8.445 -0.982 -4.072 1.00 97.06 91 MET A C 1
ATOM 733 O O . MET A 1 91 ? 9.554 -0.798 -3.582 1.00 97.06 91 MET A O 1
ATOM 737 N N . ILE A 1 92 ? 8.252 -1.088 -5.382 1.00 96.50 92 ILE A N 1
ATOM 738 C CA . ILE A 1 92 ? 9.324 -0.859 -6.351 1.00 96.50 92 ILE A CA 1
ATOM 739 C C . ILE A 1 92 ? 9.487 0.648 -6.561 1.00 96.50 92 ILE A C 1
ATOM 741 O O . ILE A 1 92 ? 8.522 1.337 -6.897 1.00 96.50 92 ILE A O 1
ATOM 745 N N . VAL A 1 93 ? 10.692 1.176 -6.374 1.00 95.06 93 VAL A N 1
ATOM 746 C CA . VAL A 1 93 ? 10.990 2.609 -6.457 1.00 95.06 93 VAL A CA 1
ATOM 747 C C . VAL A 1 93 ? 12.171 2.840 -7.402 1.00 95.06 93 VAL A C 1
ATOM 749 O O . VAL A 1 93 ? 13.270 2.362 -7.129 1.00 95.06 93 VAL A O 1
ATOM 752 N N . PRO A 1 94 ? 11.969 3.588 -8.502 1.00 93.75 94 PRO A N 1
ATOM 753 C CA . PRO A 1 94 ? 13.066 4.067 -9.335 1.00 93.75 94 PRO A CA 1
ATOM 754 C C . PRO A 1 94 ? 13.836 5.191 -8.629 1.00 93.75 94 PRO A C 1
ATOM 756 O O . PRO A 1 94 ? 13.237 6.201 -8.238 1.00 93.75 94 PRO A O 1
ATOM 759 N N . HIS A 1 95 ? 15.149 5.032 -8.497 1.00 91.31 95 HIS A N 1
ATOM 760 C CA . HIS A 1 95 ? 16.096 6.059 -8.078 1.00 91.31 95 HIS A CA 1
ATOM 761 C C . HIS A 1 95 ? 16.929 6.491 -9.280 1.00 91.31 95 HIS A C 1
ATOM 763 O O . HIS A 1 95 ? 17.659 5.689 -9.854 1.00 91.31 95 HIS A O 1
ATOM 769 N N . PHE A 1 96 ? 16.810 7.766 -9.644 1.00 89.88 96 PHE A N 1
ATOM 770 C CA . PHE A 1 96 ? 17.614 8.357 -10.706 1.00 89.88 96 PHE A CA 1
ATOM 771 C C . PHE A 1 96 ? 18.916 8.912 -10.128 1.00 89.88 96 PHE A C 1
ATOM 773 O O . PHE A 1 96 ? 18.906 9.555 -9.071 1.00 89.88 96 PHE A O 1
ATOM 780 N N . ALA A 1 97 ? 20.017 8.709 -10.842 1.00 86.06 97 ALA A N 1
ATOM 781 C CA . ALA A 1 97 ? 21.304 9.293 -10.523 1.00 86.06 97 ALA A CA 1
ATOM 782 C C . ALA A 1 97 ? 21.248 10.831 -10.579 1.00 86.06 97 ALA A C 1
ATOM 784 O O . ALA A 1 97 ? 20.467 11.430 -11.322 1.00 86.06 97 ALA A O 1
ATOM 785 N N . GLY A 1 98 ? 22.114 11.490 -9.805 1.00 80.88 98 GLY A N 1
ATOM 786 C CA . GLY A 1 98 ? 22.302 12.948 -9.855 1.00 80.88 98 GLY A CA 1
ATOM 787 C C . GLY A 1 98 ? 22.032 13.687 -8.545 1.00 80.88 98 GLY A C 1
ATOM 788 O O . GLY A 1 98 ? 22.188 14.906 -8.493 1.00 80.88 98 GLY A O 1
ATOM 789 N N . ALA A 1 99 ? 21.678 12.970 -7.477 1.00 81.56 99 ALA A N 1
ATOM 790 C CA . ALA A 1 99 ? 21.667 13.509 -6.119 1.00 81.56 99 ALA A CA 1
ATOM 791 C C . ALA A 1 99 ? 22.915 13.039 -5.346 1.00 81.56 99 ALA A C 1
ATOM 793 O O . ALA A 1 99 ? 23.421 11.954 -5.628 1.00 81.56 99 ALA A O 1
ATOM 794 N N . PRO A 1 100 ? 23.391 13.782 -4.324 1.00 81.00 100 PRO A N 1
ATOM 795 C CA . PRO A 1 100 ? 24.581 13.403 -3.550 1.00 81.00 100 PRO A CA 1
ATOM 796 C C . PRO A 1 100 ? 24.547 11.975 -2.979 1.00 81.00 100 PRO A C 1
ATOM 798 O O . PRO A 1 100 ? 25.590 11.343 -2.853 1.00 81.00 100 PRO A O 1
ATOM 801 N N . ASN A 1 101 ? 23.349 11.462 -2.676 1.00 80.00 101 ASN A N 1
ATOM 802 C CA . ASN A 1 101 ? 23.131 10.124 -2.116 1.00 80.00 101 ASN A CA 1
ATOM 803 C C . ASN A 1 101 ? 22.640 9.090 -3.150 1.00 80.00 101 ASN A C 1
ATOM 805 O O . ASN A 1 101 ? 22.421 7.939 -2.790 1.00 80.00 101 ASN A O 1
ATOM 809 N N . HIS A 1 102 ? 22.457 9.484 -4.413 1.00 82.06 102 HIS A N 1
ATOM 810 C CA . HIS A 1 102 ? 22.005 8.617 -5.505 1.00 82.06 102 HIS A CA 1
ATOM 811 C C . HIS A 1 102 ? 22.949 8.806 -6.691 1.00 82.06 102 HIS A C 1
ATOM 813 O O . HIS A 1 102 ? 22.749 9.664 -7.553 1.00 82.06 102 HIS A O 1
ATOM 819 N N . LEU A 1 103 ? 24.040 8.041 -6.665 1.00 85.06 103 LEU A N 1
ATOM 820 C CA . LEU A 1 103 ? 25.123 8.129 -7.647 1.00 85.06 103 LEU A CA 1
ATOM 821 C C . LEU A 1 103 ? 24.879 7.261 -8.885 1.00 85.06 103 LEU A C 1
ATOM 823 O O . LEU A 1 103 ? 25.541 7.461 -9.899 1.00 85.06 103 LEU A O 1
ATOM 827 N N . VAL A 1 104 ? 23.957 6.303 -8.792 1.00 89.00 104 VAL A N 1
ATOM 828 C CA . VAL A 1 104 ? 23.639 5.343 -9.850 1.00 89.00 104 VAL A CA 1
ATOM 829 C C . VAL A 1 104 ? 22.136 5.283 -10.075 1.00 89.00 104 VAL A C 1
ATOM 831 O O . VAL A 1 104 ? 21.353 5.487 -9.146 1.00 89.00 104 VAL A O 1
ATOM 834 N N . ASP A 1 105 ? 21.766 5.019 -11.322 1.00 91.31 105 ASP A N 1
ATOM 835 C CA . ASP A 1 105 ? 20.401 4.734 -11.731 1.00 91.31 105 ASP A CA 1
ATOM 836 C C . ASP A 1 105 ? 20.048 3.303 -11.324 1.00 91.31 105 ASP A C 1
ATOM 838 O O . ASP A 1 105 ? 20.692 2.343 -11.750 1.00 91.31 105 ASP A O 1
ATOM 842 N N . GLU A 1 106 ? 19.034 3.144 -10.481 1.00 92.44 106 GLU A N 1
ATOM 843 C CA . GLU A 1 106 ? 18.628 1.830 -9.990 1.00 92.44 106 GLU A CA 1
ATOM 844 C C . GLU A 1 106 ? 17.128 1.760 -9.708 1.00 92.44 106 GLU A C 1
ATOM 846 O O . GLU A 1 106 ? 16.462 2.751 -9.408 1.00 92.44 106 GLU A O 1
ATOM 851 N N . ILE A 1 107 ? 16.577 0.552 -9.783 1.00 94.06 107 ILE A N 1
ATOM 852 C CA . ILE A 1 107 ? 15.216 0.262 -9.342 1.00 94.06 107 ILE A CA 1
ATOM 853 C C . ILE A 1 107 ? 15.324 -0.634 -8.115 1.00 94.06 107 ILE A C 1
ATOM 855 O O . ILE A 1 107 ? 15.757 -1.781 -8.209 1.00 94.06 107 ILE A O 1
AT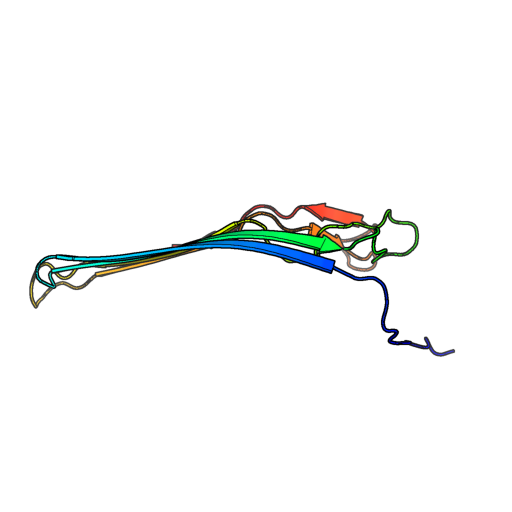OM 859 N N . VAL A 1 108 ? 14.925 -0.108 -6.959 1.00 94.06 108 VAL A N 1
ATOM 860 C CA . VAL A 1 108 ? 15.049 -0.803 -5.672 1.00 94.06 108 VAL A CA 1
ATOM 861 C C . VAL A 1 108 ? 13.688 -1.152 -5.097 1.00 94.06 108 VAL A C 1
ATOM 863 O O . VAL A 1 108 ? 12.668 -0.560 -5.444 1.00 94.06 108 VAL A O 1
ATOM 866 N N . THR A 1 109 ? 13.667 -2.116 -4.182 1.00 96.06 109 THR A N 1
ATOM 867 C CA . THR A 1 109 ? 12.480 -2.403 -3.375 1.00 96.06 109 THR A CA 1
ATOM 868 C C . THR A 1 109 ? 12.603 -1.683 -2.040 1.00 96.06 109 THR A C 1
ATOM 870 O O . THR A 1 109 ? 13.571 -1.891 -1.312 1.00 96.06 109 THR A O 1
ATOM 873 N N . SER A 1 110 ? 11.634 -0.831 -1.713 1.00 96.12 110 SER A N 1
ATOM 874 C CA . SER A 1 110 ? 11.599 -0.132 -0.433 1.00 96.12 110 SER A CA 1
ATOM 875 C C . SER A 1 110 ? 11.349 -1.104 0.718 1.00 96.12 110 SER A C 1
ATOM 877 O O . SER A 1 110 ? 10.635 -2.105 0.578 1.00 96.12 110 SER A O 1
ATOM 879 N N . SER A 1 111 ? 11.857 -0.764 1.899 1.00 96.94 111 SER A N 1
ATOM 880 C CA . SER A 1 111 ? 11.397 -1.397 3.133 1.00 96.94 111 SER A CA 1
ATOM 881 C C . SER A 1 111 ? 9.888 -1.172 3.313 1.00 96.94 111 SER A C 1
ATOM 883 O O . SER A 1 111 ? 9.372 -0.134 2.876 1.00 96.94 111 SER A O 1
ATOM 885 N N . PRO A 1 112 ? 9.166 -2.118 3.936 1.00 96.88 112 PRO A N 1
ATOM 886 C CA . PRO A 1 112 ? 7.797 -1.871 4.359 1.00 96.88 112 PRO A CA 1
ATOM 887 C C . PRO A 1 112 ? 7.776 -0.774 5.430 1.00 96.88 112 PRO A C 1
ATOM 889 O O . PRO A 1 112 ? 8.746 -0.578 6.167 1.00 96.88 112 PRO A O 1
ATOM 892 N N . PHE A 1 113 ? 6.656 -0.070 5.515 1.00 96.56 113 PHE A N 1
ATOM 893 C CA . PHE A 1 113 ? 6.437 1.034 6.435 1.00 96.56 113 PHE A CA 1
ATOM 894 C C . PHE A 1 113 ? 5.291 0.708 7.390 1.00 96.56 113 PHE A C 1
ATOM 896 O O . PHE A 1 113 ? 4.261 0.172 6.978 1.00 96.56 113 PHE A O 1
ATOM 903 N N . SER A 1 114 ? 5.457 1.064 8.661 1.00 97.00 114 SER A N 1
ATOM 904 C CA . SER A 1 114 ? 4.374 1.021 9.636 1.00 97.00 114 SER A CA 1
ATOM 905 C C . SER A 1 114 ? 4.509 2.113 10.685 1.00 97.00 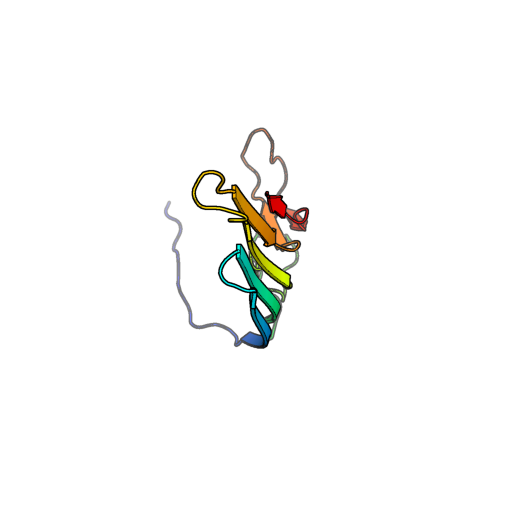114 SER A C 1
ATOM 907 O O . SER A 1 114 ? 5.626 2.400 11.114 1.00 97.00 114 SER A O 1
ATOM 909 N N . GLU A 1 115 ? 3.382 2.650 11.139 1.00 96.12 115 GLU A N 1
ATOM 910 C CA . GLU A 1 115 ? 3.312 3.757 12.102 1.00 96.12 115 GLU A CA 1
ATOM 911 C C . GLU A 1 115 ? 2.167 3.534 13.097 1.00 96.12 115 GLU A C 1
ATOM 913 O O . GLU A 1 115 ? 1.140 2.973 12.708 1.00 96.12 115 GLU A O 1
ATOM 918 N N . ILE A 1 116 ? 2.372 3.940 14.361 1.00 91.19 116 ILE A N 1
ATOM 919 C CA . ILE A 1 116 ? 1.404 3.890 15.474 1.00 91.19 116 ILE A CA 1
ATOM 920 C C . ILE A 1 116 ? 1.167 5.304 16.012 1.00 91.19 116 ILE A C 1
ATOM 922 O O . ILE A 1 116 ? 2.192 5.967 16.286 1.00 91.19 116 ILE A O 1
#

Radius of gyration: 20.83 Å; chains: 1; bounding box: 46×30×59 Å

pLDDT: mean 92.66, std 8.15, range [42.75, 98.62]

Secondary structure (DSSP, 8-state):
------------EEEEEEEEEEEEEETTTEEEEEEEEEEEEEEEEEEP-STTSPPEEEPBT--SEEEEEEEEEEEETTEEEEEEEEEE---EEEE-S-BTTB-S-EEEEPPPEEE-

Sequence (116 aa):
FGKLFEKRNDQGANVQGSTIELRANYDRKIQLETGLTIQSSRFDNKVQYIDEVEGVRDFIKTPNVYGFANLSFNPNKRLSANINYIYTGSMIVPHFAGAPNHLVDEIVTSSPFSEI

Foldseek 3Di:
DDDDDDDDDDFDKDKDWDKDWDWDQDPVQKIKTKMKIAMWIFTPDFDDPDPPETGDGGDAPAARIWMKMKIWGHNDPPDTDIDIKIKGQKGWHWDDDDDPVRNDTDTDIDHIDMDD